Protein AF-A0A7D7AAX4-F1 (afdb_monomer_lite)

Foldseek 3Di:
DVVVVVVVVVVVVVVVVVCVVCCVQPVVLVVVQPVCVVVVNWDKFKWAWADWDPPDDPDFKGWTWTQGPVPRDIDTAIETDDPDDHRFIFIWTAGPRNNYTYTPDRPPDD

Sequence (110 aa):
MKNNKKIDIIARVCMLIYVGYVFPFVVLPALLDVPNIMNGKFITIQCKTISHDNVGDMQKIRDIEVIDIKTNKKLFLRVNYLPINENEKYTINYLPHLKIGKIVDNDKKQ

Structure (mmCIF, N/CA/C/O backbone):
data_AF-A0A7D7AAX4-F1
#
_entry.id   AF-A0A7D7AAX4-F1
#
loop_
_atom_site.group_PDB
_atom_site.id
_atom_site.type_symbol
_atom_site.label_atom_id
_atom_site.label_alt_id
_atom_site.label_comp_id
_atom_site.label_asym_id
_atom_site.label_entity_id
_atom_site.label_seq_id
_atom_site.pdbx_PDB_ins_code
_atom_site.Cartn_x
_atom_site.Cartn_y
_atom_site.Cartn_z
_atom_site.occupancy
_atom_site.B_iso_or_equiv
_atom_site.auth_seq_id
_atom_site.auth_comp_id
_atom_site.auth_asym_id
_atom_site.auth_atom_id
_atom_site.pdbx_PDB_model_num
ATOM 1 N N . MET A 1 1 ? 21.492 9.265 -40.974 1.00 49.84 1 MET A N 1
ATOM 2 C CA . MET A 1 1 ? 20.498 8.162 -40.877 1.00 49.84 1 MET A CA 1
ATOM 3 C C . MET A 1 1 ? 20.899 6.966 -39.995 1.00 49.84 1 MET A C 1
ATOM 5 O O . MET A 1 1 ? 19.998 6.360 -39.432 1.00 49.84 1 MET A O 1
ATOM 9 N N . LYS A 1 2 ? 22.186 6.586 -39.840 1.00 52.78 2 LYS A N 1
ATOM 10 C CA . LYS A 1 2 ? 22.591 5.437 -38.986 1.00 52.78 2 LYS A CA 1
ATOM 11 C C . LYS A 1 2 ? 22.395 5.663 -37.474 1.00 52.78 2 LYS A C 1
ATOM 13 O O . LYS A 1 2 ? 22.076 4.711 -36.770 1.00 52.78 2 LYS A O 1
ATOM 18 N N . ASN A 1 3 ? 22.535 6.898 -36.986 1.00 61.19 3 ASN A N 1
ATOM 19 C CA . ASN A 1 3 ? 22.400 7.194 -35.552 1.00 61.19 3 ASN A CA 1
ATOM 20 C C . ASN A 1 3 ? 20.952 7.061 -35.051 1.00 61.19 3 ASN A C 1
ATOM 22 O O . ASN A 1 3 ? 20.744 6.526 -33.969 1.00 61.19 3 ASN A O 1
ATOM 26 N N . ASN A 1 4 ? 19.955 7.419 -35.866 1.00 68.69 4 ASN A N 1
ATOM 27 C CA . ASN A 1 4 ? 18.538 7.340 -35.483 1.00 68.69 4 ASN A CA 1
ATOM 28 C C . ASN A 1 4 ? 18.094 5.898 -35.184 1.00 68.69 4 ASN A C 1
ATOM 30 O O . ASN A 1 4 ? 17.339 5.672 -34.248 1.00 68.69 4 ASN A O 1
ATOM 34 N N . LYS A 1 5 ? 18.618 4.908 -35.925 1.00 75.88 5 LYS A N 1
ATOM 35 C CA . LYS A 1 5 ? 18.323 3.485 -35.679 1.00 75.88 5 LYS A CA 1
ATOM 36 C C . LYS A 1 5 ? 18.931 2.975 -34.368 1.00 75.88 5 LYS A C 1
ATOM 38 O O . LYS A 1 5 ? 18.321 2.153 -33.699 1.00 75.88 5 LYS A O 1
ATOM 43 N N . LYS A 1 6 ? 20.121 3.464 -33.990 1.00 75.12 6 LYS A N 1
ATOM 44 C CA . LYS A 1 6 ? 20.761 3.112 -32.710 1.00 75.12 6 LYS A CA 1
ATOM 45 C C . LYS A 1 6 ? 20.003 3.713 -31.526 1.00 75.12 6 LYS A C 1
ATOM 47 O O . LYS A 1 6 ? 19.806 3.029 -30.531 1.00 75.12 6 LYS A O 1
ATOM 52 N N . ILE A 1 7 ? 19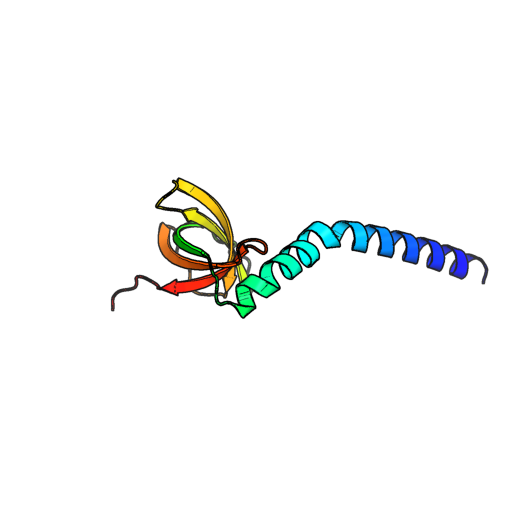.552 4.961 -31.661 1.00 84.81 7 ILE A N 1
ATOM 53 C CA . ILE A 1 7 ? 18.766 5.651 -30.631 1.00 84.81 7 ILE A CA 1
ATOM 54 C C . ILE A 1 7 ? 17.404 4.969 -30.438 1.00 84.81 7 ILE A C 1
ATOM 56 O O . ILE A 1 7 ? 17.012 4.762 -29.298 1.00 84.81 7 ILE A O 1
ATOM 60 N N . ASP A 1 8 ? 16.729 4.541 -31.512 1.00 88.38 8 ASP A N 1
ATOM 61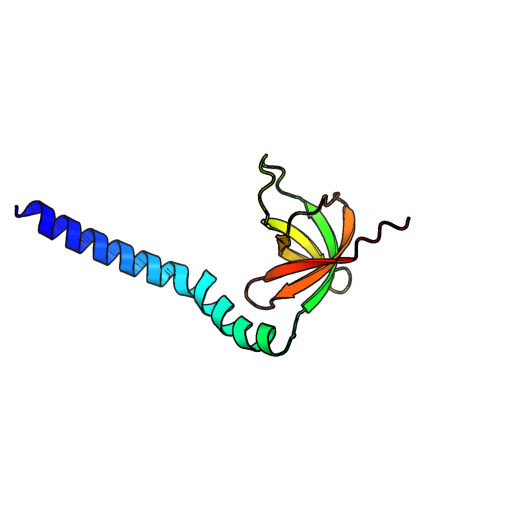 C CA . ASP A 1 8 ? 15.450 3.815 -31.406 1.00 88.38 8 ASP A CA 1
ATOM 62 C C . ASP A 1 8 ? 15.602 2.478 -30.657 1.00 88.38 8 ASP A C 1
ATOM 64 O O . ASP A 1 8 ? 14.808 2.152 -29.779 1.00 88.38 8 ASP A O 1
ATOM 68 N N . ILE A 1 9 ? 16.674 1.725 -30.929 1.00 89.56 9 ILE A N 1
ATOM 69 C CA . ILE A 1 9 ? 16.956 0.473 -30.207 1.00 89.56 9 ILE A CA 1
ATOM 70 C C . ILE A 1 9 ? 17.205 0.746 -28.719 1.00 89.56 9 ILE A C 1
ATOM 72 O O . ILE A 1 9 ? 16.628 0.066 -27.873 1.00 89.56 9 ILE A O 1
ATOM 76 N N . ILE A 1 10 ? 18.022 1.752 -28.390 1.00 88.00 10 ILE A N 1
ATOM 77 C CA . ILE A 1 10 ? 18.296 2.125 -26.995 1.00 88.00 10 ILE A CA 1
ATOM 78 C C . ILE A 1 10 ? 17.004 2.570 -26.299 1.00 88.00 10 ILE A C 1
ATOM 80 O O . ILE A 1 10 ? 16.718 2.106 -25.199 1.00 88.00 10 ILE A O 1
ATOM 84 N N . ALA A 1 11 ? 16.182 3.392 -26.956 1.00 88.44 11 ALA A N 1
ATOM 85 C CA . ALA A 1 11 ? 14.907 3.851 -26.415 1.00 88.44 11 ALA A CA 1
ATOM 86 C C . ALA A 1 11 ? 13.948 2.685 -26.129 1.00 88.44 11 ALA A C 1
ATOM 88 O O . ALA A 1 11 ? 13.350 2.641 -25.056 1.00 88.44 11 ALA A O 1
ATOM 89 N N . ARG A 1 12 ? 13.846 1.698 -27.030 1.00 91.00 12 ARG A N 1
ATOM 90 C CA . ARG A 1 12 ? 13.025 0.493 -26.805 1.00 91.00 12 ARG A CA 1
ATOM 91 C C . ARG A 1 12 ? 13.526 -0.343 -25.636 1.00 91.00 12 ARG A C 1
ATOM 93 O O . ARG A 1 12 ? 12.716 -0.821 -24.848 1.00 91.00 12 AR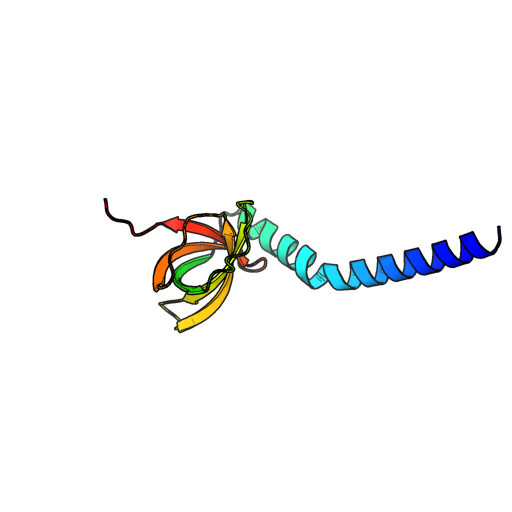G A O 1
ATOM 100 N N . VAL A 1 13 ? 14.841 -0.511 -25.506 1.00 91.81 13 VAL A N 1
ATOM 101 C CA . VAL A 1 13 ? 15.432 -1.244 -24.377 1.00 91.81 13 VAL A CA 1
ATOM 102 C C . VAL A 1 13 ? 15.155 -0.511 -23.064 1.00 91.81 13 VAL A C 1
ATOM 104 O O . VAL A 1 13 ? 14.683 -1.131 -22.114 1.00 91.81 13 VAL A O 1
ATOM 107 N N . CYS A 1 14 ? 15.350 0.809 -23.018 1.00 91.19 14 CYS A N 1
ATOM 108 C CA . CYS A 1 14 ? 15.003 1.621 -21.852 1.00 91.19 14 CYS A CA 1
ATOM 109 C C . CYS A 1 14 ? 13.508 1.533 -21.516 1.00 91.19 14 CYS A C 1
ATOM 111 O O . CYS A 1 14 ? 13.156 1.400 -20.346 1.00 91.19 14 CYS A O 1
ATOM 113 N N . MET A 1 15 ? 12.631 1.545 -22.523 1.00 90.94 15 MET A N 1
ATOM 114 C CA . MET A 1 15 ? 11.189 1.397 -22.331 1.00 90.94 15 MET A CA 1
ATOM 115 C C . MET A 1 15 ? 10.832 0.022 -21.756 1.00 90.94 15 MET A C 1
ATOM 117 O O . MET A 1 15 ? 10.048 -0.052 -20.817 1.00 90.94 15 MET A O 1
ATOM 121 N N . LEU A 1 16 ? 11.429 -1.060 -22.262 1.00 92.19 16 LEU A N 1
ATOM 122 C CA . LEU A 1 16 ? 11.204 -2.411 -21.740 1.00 92.19 16 LEU A CA 1
ATOM 123 C C . LEU A 1 16 ? 11.673 -2.552 -20.291 1.00 92.19 16 LEU A C 1
ATOM 125 O O . LEU A 1 16 ? 10.956 -3.129 -19.479 1.00 92.19 16 LEU A O 1
ATOM 129 N N . ILE A 1 17 ? 12.838 -1.993 -19.954 1.00 91.88 17 ILE A N 1
ATOM 130 C CA . ILE A 1 17 ? 13.349 -1.987 -18.578 1.00 91.88 17 ILE A CA 1
ATOM 131 C C . ILE A 1 17 ? 12.406 -1.193 -17.670 1.00 91.88 17 ILE A C 1
ATOM 133 O O . ILE A 1 17 ? 12.051 -1.668 -16.595 1.00 91.88 17 ILE A O 1
ATOM 137 N N . TYR A 1 18 ? 11.957 -0.017 -18.112 1.00 89.38 18 TYR A N 1
ATOM 138 C CA . TYR A 1 18 ? 11.020 0.805 -17.353 1.00 89.38 18 TYR A CA 1
ATOM 139 C C . TYR A 1 18 ? 9.687 0.087 -17.121 1.00 89.38 18 TYR A C 1
ATOM 141 O O . TYR A 1 18 ? 9.216 0.015 -15.989 1.00 89.38 18 TYR A O 1
ATOM 149 N N . VAL A 1 19 ? 9.101 -0.504 -18.166 1.00 87.94 19 VAL A N 1
ATOM 150 C CA . VAL A 1 19 ? 7.851 -1.266 -18.050 1.00 87.94 19 VAL A CA 1
ATOM 151 C C . VAL A 1 19 ? 8.042 -2.467 -17.128 1.00 87.94 19 VAL A C 1
ATOM 153 O O . VAL A 1 19 ? 7.241 -2.651 -16.217 1.00 87.94 19 VAL A O 1
ATOM 156 N N . GLY A 1 20 ? 9.117 -3.239 -17.305 1.00 89.38 20 GLY A N 1
ATOM 157 C CA . GLY A 1 20 ? 9.440 -4.376 -16.443 1.00 89.38 20 GLY A CA 1
ATOM 158 C C . GLY A 1 20 ? 9.633 -3.978 -14.978 1.00 89.38 20 GLY A C 1
ATOM 159 O O . GLY A 1 20 ? 9.209 -4.710 -14.089 1.00 89.38 20 GLY A O 1
ATOM 160 N N . TYR A 1 21 ? 10.200 -2.796 -14.725 1.00 88.81 21 TYR A N 1
ATOM 161 C CA . TYR A 1 21 ? 10.367 -2.256 -13.381 1.00 88.81 21 TYR A CA 1
ATOM 162 C C . TYR A 1 21 ? 9.046 -1.777 -12.771 1.00 88.81 21 TYR A C 1
ATOM 164 O O . TYR A 1 21 ? 8.766 -2.090 -11.622 1.00 88.81 21 TYR A O 1
ATOM 172 N N . VAL A 1 22 ? 8.208 -1.049 -13.515 1.00 85.94 22 VAL A N 1
ATOM 173 C CA . VAL A 1 22 ? 6.949 -0.471 -13.001 1.00 85.94 22 VAL A CA 1
ATOM 174 C C . VAL A 1 22 ? 5.853 -1.524 -12.821 1.00 85.94 22 VAL A C 1
ATOM 176 O O . VAL A 1 22 ? 5.031 -1.420 -11.906 1.00 85.94 22 VAL A O 1
ATOM 179 N N . PHE A 1 23 ? 5.839 -2.553 -13.668 1.00 85.75 23 PHE A N 1
ATOM 180 C CA . PHE A 1 23 ? 4.818 -3.598 -13.670 1.00 85.75 23 PHE A CA 1
ATOM 181 C C . PHE A 1 23 ? 4.550 -4.235 -12.289 1.00 85.75 23 PHE A C 1
ATOM 183 O O . PHE A 1 23 ? 3.386 -4.243 -11.879 1.00 85.75 23 PHE A O 1
ATOM 190 N N . PRO A 1 24 ? 5.554 -4.717 -11.523 1.00 86.31 24 PRO A N 1
ATOM 191 C CA . PRO A 1 24 ? 5.316 -5.321 -10.210 1.00 86.31 24 PRO A CA 1
ATOM 192 C C . PRO A 1 24 ? 4.801 -4.336 -9.152 1.00 86.31 24 PRO A C 1
ATOM 194 O O . PRO A 1 24 ? 4.121 -4.763 -8.224 1.00 86.31 24 PRO A O 1
ATOM 197 N N . PHE A 1 25 ? 5.092 -3.037 -9.276 1.00 82.00 25 PHE A N 1
ATOM 198 C CA . PHE A 1 25 ? 4.697 -2.042 -8.272 1.00 82.00 25 PHE A CA 1
ATOM 199 C C . PHE A 1 25 ? 3.314 -1.440 -8.514 1.00 82.00 25 PHE A C 1
ATOM 201 O O . PHE A 1 25 ? 2.686 -0.975 -7.568 1.00 82.00 25 PHE A O 1
ATOM 208 N N . VAL A 1 26 ? 2.840 -1.425 -9.762 1.00 81.19 26 VAL A N 1
ATOM 209 C CA . VAL A 1 26 ? 1.574 -0.765 -10.119 1.00 81.19 26 VAL A CA 1
ATOM 210 C C . VAL A 1 26 ? 0.593 -1.737 -10.755 1.00 81.19 26 VAL A C 1
ATOM 212 O O . VAL A 1 26 ? -0.547 -1.844 -10.310 1.00 81.19 26 VAL A O 1
ATOM 215 N N . VAL A 1 27 ? 1.021 -2.471 -11.783 1.00 83.38 27 VAL A N 1
ATOM 216 C CA . VAL A 1 27 ? 0.110 -3.286 -12.599 1.00 83.38 27 VAL A CA 1
ATOM 217 C C . VAL A 1 27 ? -0.279 -4.568 -11.872 1.00 83.38 27 VAL A C 1
ATOM 219 O O . VAL A 1 27 ? -1.459 -4.898 -11.805 1.00 83.38 27 VAL A O 1
ATOM 222 N N . LEU A 1 28 ? 0.691 -5.266 -11.279 1.00 86.50 28 LEU A N 1
ATOM 223 C CA . LEU A 1 28 ? 0.433 -6.485 -10.517 1.00 86.50 28 LEU A CA 1
ATOM 224 C C . LEU A 1 28 ? -0.524 -6.257 -9.327 1.00 86.50 28 LEU A C 1
ATOM 226 O O . LEU A 1 28 ? -1.532 -6.962 -9.259 1.00 86.50 28 LEU A O 1
ATOM 230 N N . PRO A 1 29 ? -0.300 -5.280 -8.420 1.00 85.69 29 PRO A N 1
ATOM 231 C CA . PRO A 1 29 ? -1.244 -5.015 -7.336 1.00 85.69 29 PRO A CA 1
ATOM 232 C C . PRO A 1 29 ? -2.609 -4.552 -7.854 1.00 85.69 29 PRO A C 1
ATOM 234 O O . PRO A 1 29 ? -3.627 -4.957 -7.298 1.00 85.69 29 PRO A O 1
ATOM 237 N N . ALA A 1 30 ? -2.660 -3.788 -8.951 1.00 84.19 30 ALA A N 1
ATOM 238 C CA . ALA A 1 30 ? -3.930 -3.404 -9.561 1.00 84.19 30 ALA A CA 1
ATOM 239 C C . ALA A 1 30 ? -4.732 -4.608 -10.064 1.00 84.19 30 ALA A C 1
ATOM 241 O O . ALA A 1 30 ? -5.929 -4.687 -9.801 1.00 84.19 30 ALA A O 1
ATOM 242 N N . LEU A 1 31 ? -4.081 -5.570 -10.725 1.00 87.06 31 LEU A N 1
ATOM 243 C CA . LEU A 1 31 ? -4.720 -6.807 -11.180 1.00 87.06 31 LEU A CA 1
ATOM 244 C C . LEU A 1 31 ? -5.236 -7.654 -10.012 1.00 87.06 31 LEU A C 1
ATOM 246 O O . LEU A 1 31 ? -6.342 -8.186 -10.091 1.00 87.06 31 LEU A O 1
ATOM 250 N N . LEU A 1 32 ? -4.471 -7.745 -8.919 1.00 88.38 32 LEU A N 1
ATOM 251 C CA . LEU A 1 32 ? -4.890 -8.457 -7.707 1.00 88.38 32 LEU A CA 1
ATOM 252 C C . LEU A 1 32 ? -6.079 -7.786 -7.008 1.00 88.38 32 LEU A C 1
ATOM 254 O O . LEU A 1 32 ? -6.864 -8.461 -6.343 1.00 88.38 32 LEU A O 1
ATOM 258 N N . ASP A 1 33 ? -6.250 -6.478 -7.190 1.00 86.56 33 ASP A N 1
ATOM 259 C CA . ASP A 1 33 ? -7.371 -5.731 -6.631 1.00 86.56 33 ASP A CA 1
ATOM 260 C C . ASP A 1 33 ? -8.626 -5.700 -7.509 1.00 86.56 33 ASP A C 1
ATOM 262 O O . ASP A 1 33 ? -9.706 -5.456 -6.972 1.00 86.56 33 ASP A O 1
ATOM 266 N N . VAL A 1 34 ? -8.554 -6.022 -8.806 1.00 84.94 34 VAL A N 1
ATOM 267 C CA . VAL A 1 34 ? -9.747 -6.166 -9.671 1.00 84.94 34 VAL A CA 1
ATOM 268 C C . VAL A 1 34 ? -10.825 -7.066 -9.043 1.00 84.94 34 VAL A C 1
ATOM 270 O O . VAL A 1 34 ? -11.959 -6.601 -8.894 1.00 84.94 34 VAL A O 1
ATOM 273 N N . PRO A 1 35 ? -10.533 -8.312 -8.610 1.00 85.25 35 PRO A N 1
ATOM 274 C CA . PRO A 1 35 ? -11.551 -9.154 -7.984 1.00 85.25 35 PRO A CA 1
ATOM 275 C C . PRO A 1 35 ? -12.042 -8.591 -6.643 1.00 85.25 35 PRO A C 1
ATOM 277 O O . PRO A 1 35 ? -13.192 -8.826 -6.272 1.00 85.25 35 PRO A O 1
ATOM 280 N N . ASN A 1 36 ? -11.210 -7.841 -5.914 1.00 86.50 36 ASN A N 1
ATOM 281 C CA . ASN A 1 36 ? -11.616 -7.196 -4.664 1.00 86.50 36 ASN A CA 1
ATOM 282 C C . ASN A 1 36 ? -12.637 -6.086 -4.936 1.00 86.50 36 ASN A C 1
ATOM 284 O O . ASN A 1 36 ? -13.676 -6.041 -4.281 1.00 86.50 36 ASN A O 1
ATOM 288 N N . ILE A 1 37 ? -12.399 -5.266 -5.962 1.00 84.12 37 ILE A N 1
ATOM 289 C CA . ILE A 1 37 ? -13.317 -4.209 -6.404 1.00 84.12 37 ILE A CA 1
ATOM 290 C C . ILE A 1 37 ? -14.642 -4.809 -6.880 1.00 84.12 37 ILE A C 1
ATOM 292 O O . ILE A 1 37 ? -15.700 -4.371 -6.431 1.00 84.12 37 ILE A O 1
ATOM 296 N N . MET A 1 38 ? -14.597 -5.835 -7.739 1.00 83.12 38 MET A N 1
ATOM 297 C CA . MET A 1 38 ? -15.805 -6.479 -8.278 1.00 83.12 38 MET A CA 1
ATOM 298 C C . MET A 1 38 ? -16.691 -7.086 -7.185 1.00 83.12 38 MET A C 1
ATOM 300 O O . MET A 1 38 ? -17.911 -7.069 -7.304 1.00 83.12 38 MET A O 1
ATOM 304 N N . ASN A 1 39 ? -16.084 -7.590 -6.109 1.00 85.25 39 ASN A N 1
ATOM 305 C CA . ASN A 1 39 ? -16.798 -8.178 -4.977 1.00 85.25 39 ASN A CA 1
ATOM 306 C C . ASN A 1 39 ? -17.089 -7.176 -3.844 1.00 85.25 39 ASN A C 1
ATOM 308 O O . ASN A 1 39 ? -17.552 -7.588 -2.782 1.00 85.25 39 ASN A O 1
ATOM 312 N N . GLY A 1 40 ? -16.760 -5.889 -4.013 1.00 80.94 40 GLY A N 1
ATOM 313 C CA . GLY A 1 40 ? -16.905 -4.877 -2.962 1.00 80.94 40 GLY A CA 1
ATOM 314 C C . GLY A 1 40 ? -16.067 -5.145 -1.701 1.00 80.94 40 GLY A C 1
ATOM 315 O O . GLY A 1 40 ? -16.402 -4.661 -0.621 1.00 80.94 40 GLY A O 1
ATOM 316 N N . LYS A 1 41 ? -14.992 -5.934 -1.810 1.00 83.38 41 LYS A N 1
ATOM 317 C CA . LYS A 1 41 ? -14.109 -6.312 -0.700 1.00 83.38 41 LYS A CA 1
ATOM 318 C C . LYS A 1 41 ? -13.042 -5.241 -0.489 1.00 83.38 41 LYS A C 1
ATOM 320 O O . LYS A 1 41 ? -12.008 -5.240 -1.149 1.00 83.38 41 LYS A O 1
ATOM 325 N N . PHE A 1 42 ? -13.284 -4.357 0.470 1.00 85.50 42 PHE A N 1
ATOM 326 C CA . PHE A 1 42 ? -12.332 -3.333 0.902 1.00 85.50 42 PHE A CA 1
ATOM 327 C C . PHE A 1 42 ? -11.871 -3.602 2.332 1.00 85.50 42 PHE A C 1
ATOM 329 O O . PHE A 1 42 ? -12.639 -4.102 3.156 1.00 85.50 42 PHE A O 1
ATOM 336 N N . ILE A 1 43 ? -10.632 -3.231 2.646 1.00 85.12 43 ILE A N 1
ATOM 337 C CA . ILE A 1 43 ? -10.159 -3.237 4.028 1.00 85.12 43 ILE A CA 1
ATOM 338 C C . ILE A 1 43 ? -10.609 -1.934 4.676 1.00 85.12 43 ILE A C 1
ATOM 340 O O . ILE A 1 43 ? -10.305 -0.857 4.173 1.00 85.12 43 ILE A O 1
ATOM 344 N N . THR A 1 44 ? -11.334 -2.045 5.787 1.00 86.00 44 THR A N 1
ATOM 345 C CA . THR A 1 44 ? -11.764 -0.903 6.601 1.00 86.00 44 THR A CA 1
ATOM 346 C C . THR A 1 44 ? -10.924 -0.856 7.868 1.00 86.00 44 THR A C 1
ATOM 348 O O . THR A 1 44 ? -10.940 -1.811 8.649 1.00 86.00 44 THR A O 1
ATOM 351 N N . ILE A 1 45 ? -10.211 0.246 8.087 1.00 85.44 45 ILE A N 1
ATOM 352 C CA . ILE A 1 45 ? -9.446 0.480 9.316 1.00 85.44 45 ILE A CA 1
ATOM 353 C C . ILE A 1 45 ? -9.862 1.792 9.965 1.00 85.44 45 ILE A C 1
ATOM 355 O O . ILE A 1 45 ? -10.220 2.751 9.283 1.00 85.44 45 ILE A O 1
ATOM 359 N N . GLN A 1 46 ? -9.773 1.829 11.293 1.00 85.12 46 GLN A N 1
ATOM 360 C CA . GLN A 1 46 ? -9.766 3.078 12.042 1.00 85.12 46 GLN A CA 1
ATOM 361 C C . GLN A 1 46 ? -8.317 3.443 12.310 1.00 85.12 46 GLN A C 1
ATOM 363 O O . GLN A 1 46 ? -7.569 2.652 12.892 1.00 85.12 46 GLN A O 1
ATOM 368 N N . CYS A 1 47 ? -7.915 4.626 11.879 1.00 80.75 47 CYS A N 1
ATOM 369 C CA . CYS A 1 47 ? -6.531 5.035 11.954 1.00 80.75 47 CYS A CA 1
ATOM 370 C C . CYS A 1 47 ? -6.380 6.473 12.433 1.00 80.75 47 CYS A C 1
ATOM 372 O O . CYS A 1 47 ? -7.291 7.290 12.303 1.00 80.75 47 CYS A O 1
ATOM 374 N N . LYS A 1 48 ? -5.207 6.769 12.988 1.00 81.12 48 LYS A N 1
ATOM 375 C CA . LYS A 1 48 ? -4.803 8.118 13.378 1.00 81.12 48 LYS A CA 1
ATOM 376 C C . LYS A 1 48 ? -3.787 8.649 12.369 1.00 81.12 48 LYS A C 1
ATOM 378 O O . LYS A 1 48 ? -2.790 7.969 12.116 1.00 81.12 48 LYS A O 1
ATOM 383 N N . THR A 1 49 ? -4.034 9.826 11.800 1.00 73.38 49 THR A N 1
ATOM 384 C CA . THR A 1 49 ? -3.103 10.446 10.842 1.00 73.38 49 THR A CA 1
ATOM 385 C C . THR A 1 49 ? -1.867 10.965 11.573 1.00 73.38 49 THR A C 1
ATOM 387 O O . THR A 1 49 ? -2.001 11.687 12.564 1.00 73.38 49 THR A O 1
ATOM 390 N N . ILE A 1 50 ? -0.674 10.592 11.098 1.00 65.00 50 ILE A N 1
ATOM 391 C CA . ILE A 1 50 ? 0.610 11.036 11.668 1.00 65.00 50 ILE A CA 1
ATOM 392 C C . ILE A 1 50 ? 1.119 12.284 10.953 1.00 65.00 50 ILE A C 1
ATOM 394 O O . ILE A 1 50 ? 1.608 13.200 11.601 1.00 65.00 50 ILE A O 1
ATOM 398 N N . SER A 1 51 ? 1.025 12.297 9.625 1.00 64.06 51 SER A N 1
ATOM 399 C CA . SER A 1 51 ? 1.559 13.360 8.782 1.00 64.06 51 SER A CA 1
ATOM 400 C C . SER A 1 51 ? 0.792 13.424 7.464 1.00 64.06 51 SER A C 1
ATOM 402 O O . SER A 1 51 ? 0.254 12.421 6.979 1.00 64.06 51 SER A O 1
ATOM 404 N N . HIS A 1 52 ? 0.744 14.619 6.883 1.00 62.00 52 HIS A N 1
ATOM 405 C CA . HIS A 1 52 ? 0.267 14.834 5.526 1.00 62.00 52 HIS A CA 1
ATOM 406 C C . HIS A 1 52 ? 1.290 15.658 4.746 1.00 62.00 52 HIS A C 1
ATOM 408 O O . HIS A 1 52 ? 1.783 16.675 5.234 1.00 62.00 52 HIS A O 1
ATOM 414 N N . ASP A 1 53 ? 1.580 15.262 3.504 1.00 57.12 53 ASP A N 1
ATOM 415 C CA . ASP A 1 53 ? 2.367 16.117 2.621 1.00 57.12 53 ASP A CA 1
ATOM 416 C C . ASP A 1 53 ? 1.540 17.356 2.260 1.00 57.12 53 ASP A C 1
ATOM 418 O O . ASP A 1 53 ? 0.489 17.287 1.614 1.00 57.12 53 ASP A O 1
ATOM 422 N N . ASN A 1 54 ? 2.013 18.511 2.727 1.00 51.50 54 ASN A N 1
ATOM 423 C CA . ASN A 1 54 ? 1.393 19.827 2.577 1.00 51.50 54 ASN A CA 1
ATOM 424 C C . ASN A 1 54 ? 1.778 20.533 1.271 1.00 51.50 54 ASN A C 1
ATOM 426 O O . ASN A 1 54 ? 1.729 21.759 1.179 1.00 51.50 54 ASN A O 1
ATOM 430 N N . VAL A 1 55 ? 2.168 19.781 0.242 1.00 49.88 55 VAL A N 1
ATOM 431 C CA . VAL A 1 55 ? 2.615 20.363 -1.025 1.00 49.88 55 VAL A CA 1
ATOM 432 C C . VAL A 1 55 ? 1.399 20.836 -1.820 1.00 49.88 55 VAL A C 1
ATOM 434 O O . VAL A 1 55 ? 0.838 20.081 -2.602 1.00 49.88 55 VAL A O 1
ATOM 437 N N . GLY A 1 56 ? 0.961 22.064 -1.526 1.00 45.00 56 GLY A N 1
ATOM 438 C CA . GLY A 1 56 ? 0.489 23.118 -2.439 1.00 45.00 56 GLY A CA 1
ATOM 439 C C . GLY A 1 56 ? -0.687 22.885 -3.391 1.00 45.00 56 GLY A C 1
ATOM 440 O O . GLY A 1 56 ? -1.346 23.856 -3.741 1.00 45.00 56 GLY A O 1
ATOM 441 N N . ASP A 1 57 ? -0.992 21.656 -3.795 1.00 51.69 57 ASP A N 1
ATOM 442 C CA . ASP A 1 57 ? -1.931 21.387 -4.874 1.00 51.69 57 ASP A CA 1
ATOM 443 C C . ASP A 1 57 ? -3.197 20.695 -4.371 1.00 51.69 57 ASP A C 1
ATOM 445 O O . ASP A 1 57 ? -3.191 19.646 -3.717 1.00 51.69 57 ASP A O 1
ATOM 449 N N . MET A 1 58 ? -4.327 21.305 -4.713 1.00 53.06 58 MET A N 1
ATOM 450 C CA . MET A 1 58 ? -5.687 20.838 -4.440 1.00 53.06 58 MET A CA 1
ATOM 451 C C . MET A 1 58 ? -6.095 19.661 -5.351 1.00 53.06 58 MET A C 1
ATOM 453 O O . MET A 1 58 ? -7.275 19.480 -5.650 1.00 53.06 58 MET A O 1
ATOM 457 N N . 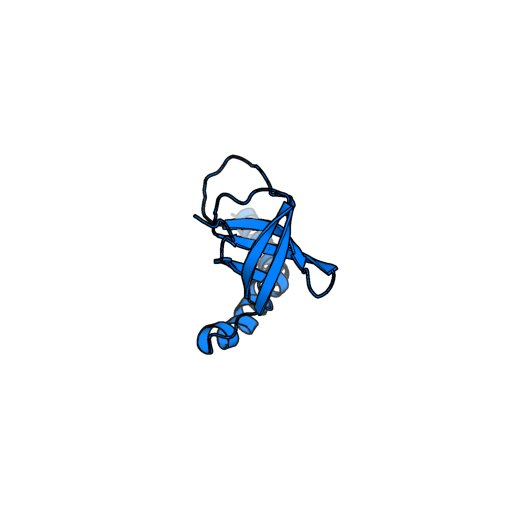GLN A 1 59 ? -5.147 18.857 -5.848 1.00 52.88 59 GLN A N 1
ATOM 458 C CA . GLN A 1 59 ? -5.450 17.790 -6.802 1.00 52.88 59 GLN A CA 1
ATOM 459 C C . GLN A 1 59 ? -5.586 16.416 -6.137 1.00 52.88 59 GLN A C 1
ATOM 461 O O . GLN A 1 59 ? -4.634 15.671 -5.951 1.00 52.88 59 GLN A O 1
ATOM 466 N N . LYS A 1 60 ? -6.858 16.107 -5.859 1.00 64.00 60 LYS A N 1
ATOM 467 C CA . LYS A 1 60 ? -7.577 14.818 -5.853 1.00 64.00 60 LYS A CA 1
ATOM 468 C C . LYS A 1 60 ? -7.060 13.645 -5.012 1.00 64.00 60 LYS A C 1
ATOM 470 O O . LYS A 1 60 ? -7.914 13.014 -4.401 1.00 64.00 60 LYS A O 1
ATOM 475 N N . ILE A 1 61 ? -5.768 13.329 -4.945 1.00 66.62 61 ILE A N 1
ATOM 476 C CA . ILE A 1 61 ? -5.260 12.120 -4.271 1.00 66.62 61 ILE A CA 1
ATOM 477 C C . ILE A 1 61 ? -3.932 12.424 -3.561 1.00 66.62 61 ILE A C 1
ATOM 479 O O . ILE A 1 61 ? -3.007 12.918 -4.198 1.00 66.62 61 ILE A O 1
ATOM 483 N N . ARG A 1 62 ? -3.826 12.118 -2.260 1.00 71.38 62 ARG A N 1
ATOM 484 C CA . ARG A 1 62 ? -2.618 12.332 -1.445 1.00 71.38 62 ARG A CA 1
ATOM 485 C C . ARG A 1 62 ? -2.136 11.048 -0.786 1.00 71.38 62 ARG A C 1
ATOM 487 O O . ARG A 1 62 ? -2.944 10.210 -0.388 1.00 71.38 62 ARG A O 1
ATOM 494 N N . ASP A 1 63 ? -0.821 10.941 -0.650 1.00 75.38 63 ASP A N 1
ATOM 495 C CA . ASP A 1 63 ? -0.179 9.904 0.146 1.00 75.38 63 ASP A CA 1
ATOM 496 C C . ASP A 1 63 ? -0.140 10.376 1.613 1.00 75.38 63 ASP A C 1
ATOM 498 O O . ASP A 1 63 ? 0.268 11.500 1.909 1.00 75.38 63 ASP A O 1
ATOM 502 N N . ILE A 1 64 ? -0.649 9.545 2.522 1.00 77.25 64 ILE A N 1
ATOM 503 C CA . ILE A 1 64 ? -0.754 9.825 3.958 1.00 77.25 64 ILE A CA 1
ATOM 504 C C . ILE A 1 64 ? -0.126 8.689 4.768 1.00 77.25 64 ILE A C 1
ATOM 506 O O . ILE A 1 64 ? -0.234 7.512 4.405 1.00 77.25 64 ILE A O 1
ATOM 510 N N . GLU A 1 65 ? 0.502 9.035 5.892 1.00 81.75 65 GLU A N 1
ATOM 511 C CA . GLU A 1 65 ? 0.962 8.058 6.881 1.00 81.75 65 GLU A CA 1
ATOM 512 C C . GLU A 1 65 ? -0.071 7.955 8.008 1.00 81.75 65 GLU A C 1
ATOM 514 O O . GLU A 1 65 ? -0.413 8.941 8.671 1.00 81.75 65 GLU A O 1
ATOM 519 N N . VAL A 1 66 ? -0.572 6.741 8.234 1.00 83.25 66 VAL A N 1
ATOM 520 C CA . VAL A 1 66 ? -1.584 6.461 9.253 1.00 83.25 66 VAL A CA 1
ATOM 521 C C . VAL A 1 66 ? -1.147 5.332 10.179 1.00 83.25 66 VAL A C 1
ATOM 523 O O . VAL A 1 66 ? -0.463 4.395 9.768 1.00 83.25 66 VAL A O 1
ATOM 526 N N . ILE A 1 67 ? -1.565 5.400 11.442 1.00 84.62 67 ILE A N 1
ATOM 527 C CA . ILE A 1 67 ? -1.415 4.303 12.408 1.00 84.62 67 ILE A CA 1
ATOM 528 C C . ILE A 1 67 ? -2.757 3.608 12.545 1.00 84.62 67 ILE A C 1
ATOM 530 O O . ILE A 1 67 ? -3.723 4.242 12.970 1.00 84.62 67 ILE A O 1
ATOM 534 N N . ASP A 1 68 ? -2.816 2.315 12.230 1.00 84.44 68 ASP A N 1
ATOM 535 C CA . ASP A 1 68 ? -3.982 1.493 12.561 1.00 84.44 68 ASP A CA 1
ATOM 536 C C . ASP A 1 68 ? -4.115 1.395 14.086 1.00 84.44 68 ASP A C 1
ATOM 538 O O . ASP A 1 68 ? -3.201 0.932 14.771 1.00 84.44 68 ASP A O 1
ATOM 542 N N . ILE A 1 69 ? -5.259 1.817 14.620 1.00 83.38 69 ILE A N 1
ATOM 543 C CA . ILE A 1 69 ? -5.536 1.828 16.059 1.00 83.38 69 ILE A CA 1
ATOM 544 C C . ILE A 1 69 ? -5.589 0.401 16.624 1.00 83.38 69 ILE A C 1
ATOM 546 O O . ILE A 1 69 ? -5.221 0.188 17.778 1.00 83.38 69 ILE A O 1
ATOM 550 N N . LYS A 1 70 ? -6.018 -0.590 15.832 1.00 83.19 70 LYS A N 1
ATOM 551 C CA . LYS A 1 70 ? -6.151 -1.981 16.289 1.00 83.19 70 LYS A CA 1
ATOM 552 C C . LYS A 1 70 ? -4.813 -2.698 16.363 1.00 83.19 70 LYS A C 1
ATOM 554 O O . LYS A 1 70 ? -4.566 -3.434 17.312 1.00 83.19 70 LYS A O 1
ATOM 559 N N . THR A 1 71 ? -3.963 -2.521 15.354 1.00 82.62 71 THR A N 1
ATOM 560 C CA . THR A 1 71 ? -2.694 -3.261 15.260 1.00 82.62 71 THR A CA 1
ATOM 561 C C . THR A 1 71 ? -1.476 -2.430 15.647 1.00 82.62 71 THR A C 1
ATOM 563 O O . THR A 1 71 ? -0.372 -2.968 15.669 1.00 82.62 71 THR A O 1
ATOM 566 N N . ASN A 1 72 ? -1.649 -1.128 15.889 1.00 82.38 72 ASN A N 1
ATOM 567 C CA . ASN A 1 72 ? -0.585 -0.150 16.123 1.00 82.38 72 ASN A CA 1
ATOM 568 C C . ASN A 1 72 ? 0.509 -0.163 15.034 1.00 82.38 72 ASN A C 1
ATOM 570 O O . ASN A 1 72 ? 1.682 0.107 15.293 1.00 82.38 72 ASN A O 1
ATOM 574 N N . LYS A 1 73 ? 0.134 -0.535 13.802 1.00 83.75 73 LYS A N 1
ATOM 575 C CA . LYS A 1 73 ? 1.057 -0.621 12.663 1.00 83.75 73 LYS A CA 1
ATOM 576 C C . LYS A 1 73 ? 0.955 0.645 11.831 1.00 83.75 73 LYS A C 1
ATOM 578 O O . LYS A 1 73 ? -0.144 1.124 11.558 1.00 83.75 73 LYS A O 1
ATOM 583 N N . LYS A 1 74 ? 2.113 1.135 11.396 1.00 83.75 74 LYS A N 1
ATOM 584 C CA . LYS A 1 74 ? 2.219 2.231 10.436 1.00 83.75 74 LYS A CA 1
ATOM 585 C C . LYS A 1 74 ? 1.882 1.739 9.034 1.00 83.75 74 LYS A C 1
ATOM 587 O O . LYS A 1 74 ? 2.391 0.707 8.593 1.00 83.75 74 LYS A O 1
ATOM 592 N N . LEU A 1 75 ? 1.030 2.484 8.345 1.00 83.50 75 LEU A N 1
ATOM 593 C CA . LEU A 1 75 ? 0.573 2.208 6.994 1.00 83.50 75 LEU A CA 1
ATOM 594 C C . LEU A 1 75 ? 0.700 3.480 6.156 1.00 83.50 75 LEU A C 1
ATOM 596 O O . LEU A 1 75 ? 0.297 4.558 6.580 1.00 83.50 75 LEU A O 1
ATOM 600 N N . PHE A 1 76 ? 1.230 3.322 4.948 1.00 82.88 76 PHE A N 1
ATOM 601 C CA . PHE A 1 76 ? 1.232 4.360 3.923 1.00 82.88 76 PHE A CA 1
ATOM 602 C C . PHE A 1 76 ? 0.061 4.091 2.988 1.00 82.88 76 PHE A C 1
ATOM 604 O O . PHE A 1 76 ? 0.020 3.033 2.349 1.00 82.88 76 PHE A O 1
ATOM 611 N N . LEU A 1 77 ? -0.906 5.004 2.967 1.00 83.00 77 LEU A N 1
ATOM 612 C CA . LEU A 1 77 ? -2.126 4.888 2.175 1.00 83.00 77 LEU A CA 1
ATOM 613 C C . LEU A 1 77 ? -2.256 6.078 1.238 1.00 83.00 77 LEU A C 1
ATOM 615 O O . LEU A 1 77 ? -1.872 7.194 1.571 1.00 83.00 77 LEU A O 1
ATOM 619 N N . ARG A 1 78 ? -2.864 5.834 0.084 1.00 82.31 78 ARG A N 1
ATOM 620 C CA . ARG A 1 78 ? -3.185 6.864 -0.894 1.00 82.31 78 ARG A CA 1
ATOM 621 C C . ARG A 1 78 ? -4.680 7.151 -0.839 1.00 82.31 78 ARG A C 1
ATOM 623 O O . ARG A 1 78 ? -5.473 6.269 -1.163 1.00 82.31 78 ARG A O 1
ATOM 630 N N . VAL A 1 79 ? -5.084 8.350 -0.429 1.00 78.69 79 VAL A N 1
ATOM 631 C CA . VAL A 1 79 ? -6.502 8.690 -0.222 1.00 78.69 79 VAL A CA 1
ATOM 632 C C . VAL A 1 79 ? -6.946 9.927 -0.985 1.00 78.69 79 VAL A C 1
ATOM 634 O O . VAL A 1 79 ? -6.152 10.819 -1.275 1.00 78.69 79 VAL A O 1
ATOM 637 N N . ASN A 1 80 ? -8.242 9.989 -1.298 1.00 69.38 80 ASN A N 1
ATOM 638 C CA . ASN A 1 80 ? -8.838 11.179 -1.898 1.00 69.38 80 ASN A CA 1
ATOM 639 C C . ASN A 1 80 ? -8.751 12.393 -0.962 1.00 69.38 80 ASN A C 1
ATOM 641 O O . ASN A 1 80 ? -8.910 12.260 0.251 1.00 69.38 80 ASN A O 1
ATOM 645 N N . TYR A 1 81 ? -8.534 13.574 -1.548 1.00 60.44 81 TYR A N 1
ATOM 646 C CA . TYR A 1 81 ? -8.393 14.829 -0.810 1.00 60.44 81 TYR A CA 1
ATOM 647 C C . TYR A 1 81 ? -9.641 15.144 0.025 1.00 60.44 81 TYR A C 1
ATOM 649 O O . TYR A 1 81 ? -10.718 15.416 -0.505 1.00 60.44 81 TYR A O 1
ATOM 657 N N . LEU A 1 82 ? -9.445 15.155 1.338 1.00 63.78 82 LEU A N 1
ATOM 658 C CA . LEU A 1 82 ? -10.290 15.787 2.341 1.00 63.78 82 LEU A CA 1
ATOM 659 C C . LEU A 1 82 ? -9.358 16.620 3.236 1.00 63.78 82 LEU A C 1
ATOM 661 O O . LEU A 1 82 ? -8.165 16.310 3.303 1.00 63.78 82 LEU A O 1
ATOM 665 N N . PRO A 1 83 ? -9.847 17.675 3.909 1.00 59.62 83 PRO A N 1
ATOM 666 C CA . PRO A 1 83 ? -9.072 18.357 4.938 1.00 59.62 83 PRO A CA 1
ATOM 667 C C . PRO A 1 83 ? -8.832 17.375 6.091 1.00 59.62 83 PRO A C 1
ATOM 669 O O . PRO A 1 83 ? -9.694 17.184 6.950 1.00 59.62 83 PRO 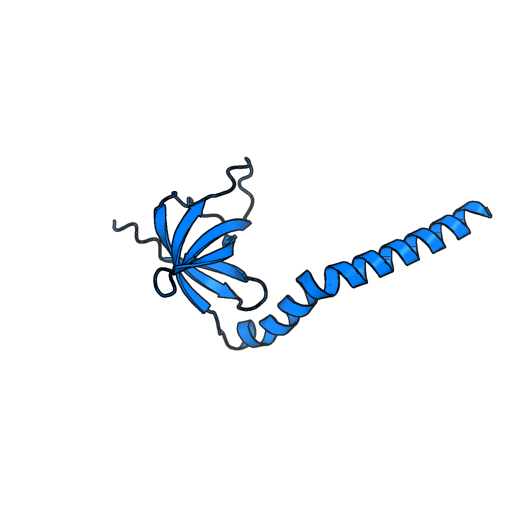A O 1
ATOM 672 N N . ILE A 1 84 ? -7.688 16.696 6.033 1.00 63.00 84 ILE A N 1
ATOM 673 C CA . ILE A 1 84 ? -7.206 15.764 7.045 1.00 63.00 84 ILE A CA 1
ATOM 674 C C . ILE A 1 84 ? -6.354 16.585 8.005 1.00 63.00 84 ILE A C 1
ATOM 676 O O . ILE A 1 84 ? -5.329 17.132 7.604 1.00 63.00 84 ILE A O 1
ATOM 680 N N . ASN A 1 85 ? -6.782 16.670 9.255 1.00 66.62 85 ASN A N 1
ATOM 681 C CA . ASN A 1 85 ? -6.000 17.265 10.322 1.00 66.62 85 ASN A CA 1
ATOM 682 C C . ASN A 1 85 ? -5.081 16.199 10.931 1.00 66.62 85 ASN A C 1
ATOM 684 O O . ASN A 1 85 ? -5.441 15.023 11.065 1.00 66.62 85 ASN A O 1
ATOM 688 N N . GLU A 1 86 ? -3.882 16.611 11.328 1.00 68.50 86 GLU A N 1
ATOM 689 C CA . GLU A 1 86 ? -2.973 15.747 12.078 1.00 68.50 86 GLU A CA 1
ATOM 690 C C . GLU A 1 86 ? -3.604 15.308 13.404 1.00 68.50 86 GLU A C 1
ATOM 692 O O . GLU A 1 86 ? -4.371 16.039 14.030 1.00 68.50 86 GLU A O 1
ATOM 697 N N . ASN A 1 87 ? -3.267 14.095 13.849 1.00 68.81 87 ASN A N 1
ATOM 698 C CA . ASN A 1 87 ? -3.776 13.477 15.072 1.00 68.81 87 ASN A CA 1
ATOM 699 C C . ASN A 1 87 ? -5.292 13.203 15.143 1.00 68.81 87 ASN A C 1
ATOM 701 O O . ASN A 1 87 ? -5.739 12.663 16.162 1.00 68.81 87 ASN A O 1
ATOM 705 N N . GLU A 1 88 ? -6.072 13.486 14.100 1.00 74.31 88 GLU A N 1
ATOM 706 C CA . GLU A 1 88 ? -7.482 13.093 14.040 1.00 74.31 88 GLU A CA 1
ATOM 707 C C . GLU A 1 88 ? -7.650 11.601 13.711 1.00 74.31 88 GLU A C 1
ATOM 709 O O . GLU A 1 88 ? -6.772 10.946 13.134 1.00 74.31 88 GLU A O 1
ATOM 714 N N . LYS A 1 89 ? -8.791 11.051 14.142 1.00 80.44 89 LYS A N 1
ATOM 715 C CA . LYS A 1 89 ? -9.187 9.669 13.873 1.00 80.44 89 LYS A CA 1
ATOM 716 C C . LYS A 1 89 ? -10.061 9.633 12.629 1.00 80.44 89 LYS A C 1
ATOM 718 O O . LYS A 1 89 ? -11.059 10.343 12.557 1.00 80.44 89 LYS A O 1
ATOM 723 N N . TYR A 1 90 ? -9.713 8.755 11.700 1.00 80.50 90 TYR A N 1
ATOM 724 C CA . TYR A 1 90 ? -10.453 8.555 10.462 1.00 80.50 90 TYR A CA 1
ATOM 725 C C . TYR A 1 90 ? -10.777 7.085 10.264 1.00 80.50 90 TYR A C 1
ATOM 727 O O . TYR A 1 90 ? -9.985 6.207 10.620 1.00 80.50 90 TYR A O 1
ATOM 735 N N . THR A 1 91 ? -11.920 6.825 9.635 1.00 84.12 91 THR A N 1
ATOM 736 C CA . THR A 1 91 ? -12.230 5.500 9.096 1.00 84.12 91 THR A CA 1
ATOM 737 C C . THR A 1 91 ? -11.910 5.496 7.608 1.00 84.12 91 THR A C 1
ATOM 739 O O . THR A 1 91 ? -12.495 6.263 6.840 1.00 84.12 91 THR A O 1
ATOM 742 N N . ILE A 1 92 ? -10.974 4.641 7.193 1.00 84.94 92 ILE A N 1
ATOM 743 C CA . ILE A 1 92 ? -10.509 4.545 5.806 1.00 84.94 92 ILE A CA 1
ATOM 744 C C . ILE A 1 92 ? -10.859 3.176 5.242 1.00 84.94 92 ILE A C 1
ATOM 746 O O . ILE A 1 92 ? -10.514 2.149 5.829 1.00 84.94 92 ILE A O 1
ATOM 750 N N . ASN A 1 93 ? -11.462 3.184 4.054 1.00 87.06 93 ASN A N 1
ATOM 751 C CA . ASN A 1 93 ? -11.656 1.991 3.242 1.00 87.06 93 ASN A CA 1
ATOM 752 C C . ASN A 1 93 ? -10.637 2.003 2.111 1.00 87.06 93 ASN A C 1
ATOM 754 O O . ASN A 1 93 ? -10.668 2.907 1.274 1.00 87.06 93 ASN A O 1
ATOM 758 N N . TYR A 1 94 ? -9.757 1.009 2.064 1.00 87.75 94 TYR A N 1
ATOM 759 C CA . TYR A 1 94 ? -8.692 0.931 1.069 1.00 87.75 94 TYR A CA 1
ATOM 760 C C . TYR A 1 94 ? -8.582 -0.452 0.421 1.00 87.75 94 TYR A C 1
ATOM 762 O O . TYR A 1 94 ? -9.084 -1.459 0.929 1.00 87.75 94 TYR A O 1
ATOM 770 N N . LEU A 1 95 ? -7.936 -0.479 -0.741 1.00 86.44 95 LEU A N 1
ATOM 771 C CA . LEU A 1 95 ? -7.647 -1.685 -1.502 1.00 86.44 95 LEU A CA 1
ATOM 772 C C . LEU A 1 95 ? -6.426 -2.428 -0.933 1.00 86.44 95 LEU A C 1
ATOM 774 O O . LEU A 1 95 ? -5.389 -1.792 -0.731 1.00 86.44 95 LEU A O 1
ATOM 778 N N . PRO A 1 96 ? -6.503 -3.751 -0.703 1.00 84.06 96 PRO A N 1
ATOM 779 C CA . PRO A 1 96 ? -5.446 -4.495 -0.020 1.00 84.06 96 PRO A CA 1
ATOM 780 C C . PRO A 1 96 ? -4.056 -4.387 -0.660 1.00 84.06 96 PRO A C 1
ATOM 782 O O . PRO A 1 96 ? -3.066 -4.352 0.074 1.00 84.06 96 PRO A O 1
ATOM 785 N N . HIS A 1 97 ? -3.967 -4.333 -1.994 1.00 85.12 97 HIS A N 1
ATOM 786 C CA . HIS A 1 97 ? -2.686 -4.418 -2.702 1.00 85.12 97 HIS A CA 1
ATOM 787 C C . HIS A 1 97 ? -2.196 -3.037 -3.153 1.00 85.12 97 HIS A C 1
ATOM 789 O O . HIS A 1 97 ? -1.061 -2.662 -2.866 1.00 85.12 97 HIS A O 1
ATOM 795 N N . LEU A 1 98 ? -3.059 -2.250 -3.797 1.00 82.19 98 LEU A N 1
ATOM 796 C CA . LEU A 1 98 ? -2.784 -0.887 -4.259 1.00 82.19 98 LEU A CA 1
ATOM 797 C C . LEU A 1 98 ? -2.667 0.120 -3.115 1.00 82.19 98 LEU A C 1
ATOM 799 O O . LEU A 1 98 ? -2.088 1.184 -3.313 1.00 82.19 98 LEU A O 1
ATOM 803 N N . LYS A 1 99 ? -3.244 -0.175 -1.941 1.00 84.94 99 LYS A N 1
ATOM 804 C CA . LYS A 1 99 ? -3.310 0.747 -0.792 1.00 84.94 99 LYS A CA 1
ATOM 805 C C . LYS A 1 99 ? -3.967 2.095 -1.116 1.00 84.94 99 LYS A C 1
ATOM 807 O O . LYS A 1 99 ? -3.764 3.082 -0.410 1.00 84.94 99 LYS A O 1
ATOM 812 N N . ILE A 1 100 ? -4.780 2.124 -2.172 1.00 82.94 100 ILE A N 1
ATOM 813 C CA . ILE A 1 100 ? -5.598 3.271 -2.560 1.00 82.94 100 ILE A CA 1
ATOM 814 C C . ILE A 1 100 ? -6.947 3.146 -1.869 1.00 82.94 100 ILE A C 1
ATOM 816 O O . ILE A 1 100 ? -7.566 2.081 -1.898 1.00 82.94 100 ILE A O 1
ATOM 820 N N . GLY A 1 101 ? -7.413 4.225 -1.256 1.00 83.75 101 GLY A N 1
ATOM 821 C CA . GLY A 1 101 ? -8.648 4.223 -0.497 1.00 83.75 101 GLY A CA 1
ATOM 822 C C . GLY A 1 101 ? -9.363 5.560 -0.454 1.00 83.75 101 GLY A C 1
ATOM 823 O O . GLY A 1 101 ? -8.963 6.554 -1.057 1.00 83.75 101 GLY A O 1
ATOM 824 N N . LYS A 1 102 ? -10.460 5.567 0.290 1.00 82.19 102 LYS A N 1
ATOM 825 C CA . LYS A 1 102 ? -11.243 6.757 0.603 1.00 82.19 102 LYS A CA 1
ATOM 826 C C . LYS A 1 102 ? -11.517 6.801 2.097 1.00 82.19 102 LYS A C 1
ATOM 828 O O . LYS A 1 102 ? -11.717 5.762 2.727 1.00 82.19 102 LYS A O 1
ATOM 833 N N . ILE A 1 103 ? -11.559 8.006 2.641 1.00 80.06 103 ILE A N 1
ATOM 834 C CA . ILE A 1 103 ? -12.066 8.236 3.990 1.00 80.06 103 ILE A CA 1
ATOM 835 C C . ILE A 1 103 ? -13.590 8.115 3.910 1.00 80.06 103 ILE A C 1
ATOM 837 O O . ILE A 1 103 ? -14.216 8.727 3.044 1.00 80.06 103 ILE A O 1
ATOM 841 N N . VAL A 1 104 ? -14.164 7.254 4.744 1.00 77.44 104 VAL A N 1
ATOM 842 C CA . VAL A 1 104 ? -15.609 6.976 4.774 1.00 77.44 104 VAL A CA 1
ATOM 843 C C . VAL A 1 104 ? -16.292 7.744 5.886 1.00 77.44 104 VAL A C 1
ATOM 845 O O . VAL A 1 104 ? -17.427 8.171 5.707 1.00 77.44 104 VAL A O 1
ATOM 848 N N . ASP A 1 105 ? -15.591 7.945 6.997 1.00 67.25 105 ASP A N 1
ATOM 849 C CA . ASP A 1 105 ? -16.133 8.652 8.140 1.00 67.25 105 ASP A CA 1
ATOM 850 C C . ASP A 1 105 ? -15.104 9.637 8.676 1.00 67.25 105 ASP A C 1
ATOM 852 O O . ASP A 1 105 ? -13.926 9.304 8.869 1.00 67.25 105 ASP A O 1
ATOM 856 N N . ASN A 1 106 ? -15.575 10.859 8.870 1.00 58.41 106 ASN A N 1
ATOM 857 C CA . ASN A 1 106 ? -14.857 11.903 9.559 1.00 58.41 106 ASN A CA 1
ATOM 858 C C . ASN A 1 106 ? -15.643 12.067 10.849 1.00 58.41 106 ASN A C 1
ATOM 860 O O . ASN A 1 106 ? -16.762 12.569 10.806 1.00 58.41 106 ASN A O 1
ATOM 864 N N . ASP A 1 107 ? -15.078 11.647 11.980 1.00 50.69 107 ASP A N 1
ATOM 865 C CA . ASP A 1 107 ? -15.698 11.757 13.311 1.00 50.69 107 ASP A CA 1
ATOM 866 C C . ASP A 1 107 ? -15.773 13.237 13.772 1.00 50.69 107 ASP A C 1
ATOM 868 O O . ASP A 1 107 ? -15.688 13.575 14.953 1.00 50.69 107 ASP A O 1
ATOM 872 N N . LYS A 1 108 ? -15.925 14.161 12.814 1.00 43.53 108 LYS A N 1
ATOM 873 C CA . LYS A 1 108 ? -16.499 15.483 12.993 1.00 43.53 108 LYS A CA 1
ATOM 874 C C . LYS A 1 108 ? -17.985 15.286 13.244 1.00 43.53 108 LYS A C 1
ATOM 876 O O . LYS A 1 108 ? -18.829 15.441 12.363 1.00 43.53 108 LYS A O 1
ATOM 881 N N . LYS A 1 109 ? -18.279 14.938 14.498 1.00 35.03 109 LYS A N 1
ATOM 882 C CA . LYS A 1 109 ? -19.528 15.338 15.136 1.00 35.03 109 LYS A CA 1
ATOM 883 C C . LYS A 1 109 ? -19.826 16.794 14.765 1.00 35.03 109 LYS A C 1
ATOM 885 O O . LYS A 1 109 ? -18.922 17.629 14.771 1.00 35.03 109 LYS A O 1
ATOM 890 N N . GLN A 1 110 ? -21.090 16.991 14.402 1.00 31.48 110 GLN A N 1
ATOM 891 C CA . GLN A 1 110 ? -21.798 18.257 14.217 1.00 31.48 110 GLN A CA 1
ATOM 892 C C . GLN A 1 110 ? -21.340 19.362 15.169 1.00 31.48 110 GLN A C 1
ATOM 894 O O . GLN A 1 110 ? -21.095 19.046 16.357 1.00 31.48 110 GLN A O 1
#

Secondary structure (DSSP, 8-state):
-HHHHHHHHHHHHHHHHHHHHHIIIIIHHHHHHHHHHHTT--EEEEEEEEEE---S---SEEEEEEEETTT--EEEEEEE---PPTT-EEEEEE-TTT-EEEEEE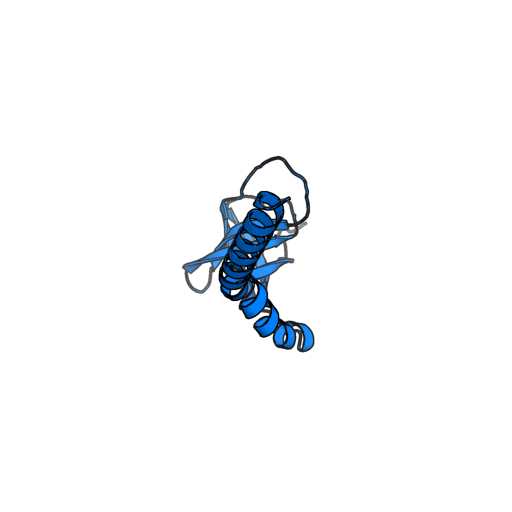E----

pLDDT: mean 76.83, std 13.45, range [31.48, 92.19]

Organism: NCBI:txid36845

Radius of gyration: 19.24 Å; chains: 1; bounding box: 44×32×57 Å